Protein AF-A0AAV5YMX1-F1 (afdb_monomer)

Secondary structure (DSSP, 8-state):
---HHIIIIIHHHHTT-TTSEEEEETTEEEEHHHHHHHHHHHHHHHHHTTPPTT--------

Mean predicted aligned error: 2.74 Å

Structure (mmCIF, N/CA/C/O backbone):
data_AF-A0AAV5YMX1-F1
#
_entry.id   AF-A0AAV5YMX1-F1
#
loop_
_atom_site.group_PDB
_atom_site.id
_atom_site.type_symbol
_atom_site.label_atom_id
_atom_site.label_alt_id
_atom_site.label_comp_id
_atom_site.label_asym_id
_atom_site.label_entity_id
_atom_site.label_seq_id
_atom_site.pdbx_PDB_ins_code
_atom_site.Cartn_x
_atom_site.Cartn_y
_atom_site.Cartn_z
_atom_site.occupancy
_atom_site.B_iso_or_equiv
_atom_site.auth_seq_id
_atom_site.auth_comp_id
_atom_site.auth_asym_id
_atom_site.auth_atom_id
_atom_site.pdbx_PDB_model_num
ATOM 1 N N . MET A 1 1 ? -14.306 3.512 -13.470 1.00 51.69 1 MET A N 1
ATOM 2 C CA . MET A 1 1 ? -14.493 2.877 -12.145 1.00 51.69 1 MET A CA 1
ATOM 3 C C . MET A 1 1 ? -13.187 3.126 -11.436 1.00 51.69 1 MET A C 1
ATOM 5 O O . MET A 1 1 ? -12.200 2.472 -11.744 1.00 51.69 1 MET A O 1
ATOM 9 N N . ASP A 1 2 ? -13.153 4.165 -10.613 1.00 81.56 2 ASP A N 1
ATOM 10 C CA . ASP A 1 2 ? -11.904 4.880 -10.360 1.00 81.56 2 ASP A CA 1
ATOM 11 C C . ASP A 1 2 ? -11.339 4.426 -9.016 1.00 81.56 2 ASP A C 1
ATOM 13 O O . ASP A 1 2 ? -11.535 5.056 -7.979 1.00 81.56 2 ASP A O 1
ATOM 17 N N . ASN A 1 3 ? -10.692 3.258 -9.019 1.00 91.75 3 ASN A N 1
ATOM 18 C CA . ASN A 1 3 ? -9.934 2.791 -7.866 1.00 91.75 3 ASN A CA 1
ATOM 19 C C . ASN A 1 3 ? -8.556 3.472 -7.866 1.00 91.75 3 ASN A C 1
ATOM 21 O O . ASN A 1 3 ? -7.757 3.280 -8.782 1.00 91.75 3 ASN A O 1
ATOM 25 N N . ALA A 1 4 ? -8.272 4.257 -6.828 1.00 94.44 4 ALA A N 1
ATOM 26 C CA . ALA A 1 4 ? -7.019 5.002 -6.731 1.00 94.44 4 ALA A CA 1
ATOM 27 C C . ALA A 1 4 ? -5.778 4.091 -6.651 1.00 94.44 4 ALA A C 1
ATOM 29 O O . ALA A 1 4 ? -4.752 4.419 -7.238 1.00 94.44 4 ALA A O 1
ATOM 30 N N . ALA A 1 5 ? -5.857 2.944 -5.966 1.00 95.25 5 ALA A N 1
ATOM 31 C CA . ALA A 1 5 ? -4.737 2.002 -5.887 1.00 95.25 5 ALA A CA 1
ATOM 32 C C . ALA A 1 5 ? -4.449 1.361 -7.254 1.00 95.25 5 ALA A C 1
ATOM 34 O O . ALA A 1 5 ? -3.292 1.298 -7.663 1.00 95.25 5 ALA A O 1
ATOM 35 N N . ALA A 1 6 ? -5.493 1.006 -8.006 1.00 94.62 6 ALA A N 1
ATOM 36 C CA . ALA A 1 6 ? -5.340 0.486 -9.360 1.00 94.62 6 ALA A CA 1
ATOM 37 C C . ALA A 1 6 ? -4.654 1.501 -10.287 1.00 94.62 6 ALA A C 1
ATOM 39 O O . ALA A 1 6 ? -3.759 1.141 -11.047 1.00 94.62 6 ALA A O 1
ATOM 40 N N . LEU A 1 7 ? -5.032 2.779 -10.192 1.00 94.88 7 LEU A N 1
ATOM 41 C CA . LEU A 1 7 ? -4.459 3.837 -11.025 1.00 94.88 7 LEU A CA 1
ATOM 42 C C . LEU A 1 7 ? -3.010 4.172 -10.643 1.00 94.88 7 LEU A C 1
ATOM 44 O O . LEU A 1 7 ? -2.153 4.287 -11.514 1.00 94.88 7 LEU A O 1
ATOM 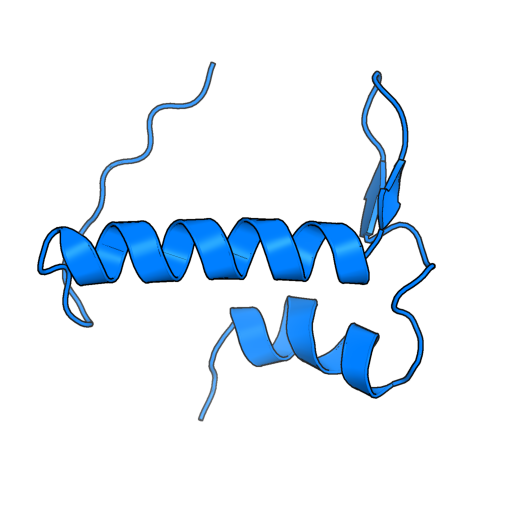48 N N . PHE A 1 8 ? -2.735 4.362 -9.351 1.00 95.81 8 PHE A N 1
ATOM 49 C CA . PHE A 1 8 ? -1.451 4.904 -8.894 1.00 95.81 8 PHE A CA 1
ATOM 50 C C . PHE A 1 8 ? -0.408 3.844 -8.542 1.00 95.81 8 PHE A C 1
ATOM 52 O O . PHE A 1 8 ? 0.766 4.184 -8.411 1.00 95.81 8 PHE A O 1
ATOM 59 N N . ILE A 1 9 ? -0.810 2.586 -8.357 1.00 96.62 9 ILE A N 1
ATOM 60 C CA . ILE A 1 9 ? 0.084 1.514 -7.908 1.00 96.62 9 ILE A CA 1
ATOM 61 C C . ILE A 1 9 ? 0.078 0.368 -8.915 1.00 96.62 9 ILE A C 1
ATOM 63 O O . ILE A 1 9 ? 1.133 0.053 -9.465 1.00 96.62 9 ILE A O 1
ATOM 67 N N . ASP A 1 10 ? -1.086 -0.220 -9.197 1.00 96.94 10 ASP A N 1
ATOM 68 C CA . ASP A 1 10 ? -1.149 -1.426 -10.034 1.00 96.94 10 ASP A CA 1
ATOM 69 C C . ASP A 1 10 ? -0.854 -1.127 -11.506 1.00 96.94 10 ASP A C 1
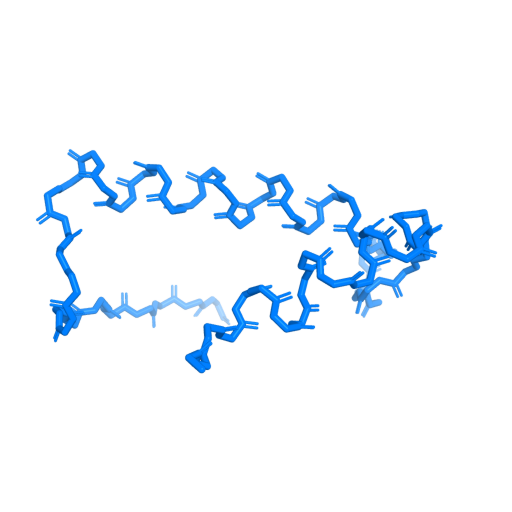ATOM 71 O O . ASP A 1 10 ? -0.153 -1.904 -12.153 1.00 96.94 10 ASP A O 1
ATOM 75 N N . GLY A 1 11 ? -1.328 0.013 -12.019 1.00 96.94 11 GLY A N 1
ATOM 76 C CA . GLY A 1 11 ? -1.086 0.470 -13.389 1.00 96.94 11 GLY A CA 1
ATOM 77 C C . GLY A 1 11 ? 0.405 0.515 -13.739 1.00 96.94 11 GLY A C 1
ATOM 78 O O . GLY A 1 11 ? 0.832 -0.242 -14.611 1.00 96.94 11 GLY A O 1
ATOM 79 N N . PRO A 1 12 ? 1.233 1.292 -13.014 1.00 97.62 12 PRO A N 1
ATOM 80 C CA . PRO A 1 12 ? 2.675 1.325 -13.249 1.00 97.62 12 PRO A CA 1
ATOM 81 C C . PRO A 1 12 ? 3.353 -0.049 -13.152 1.00 97.62 12 PRO A C 1
ATOM 83 O O . PRO A 1 12 ? 4.272 -0.338 -13.918 1.00 97.62 12 PRO A O 1
ATOM 86 N N . VAL A 1 13 ? 2.920 -0.922 -12.234 1.00 97.88 13 VAL A N 1
ATOM 87 C CA . VAL A 1 13 ? 3.460 -2.291 -12.152 1.00 97.88 13 VAL A CA 1
ATOM 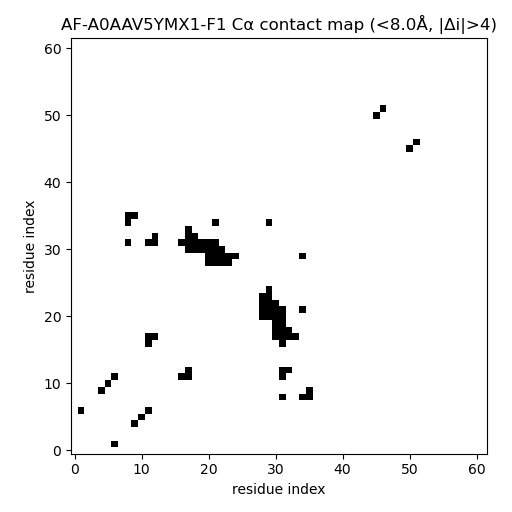88 C C . VAL A 1 13 ? 3.093 -3.095 -13.402 1.00 97.88 13 VAL A C 1
ATOM 90 O O . VAL A 1 13 ? 3.962 -3.758 -13.969 1.00 97.88 13 VAL A O 1
ATOM 93 N N . HIS A 1 14 ? 1.842 -3.007 -13.857 1.00 97.38 14 HIS A N 1
ATOM 94 C CA . HIS A 1 14 ? 1.356 -3.682 -15.060 1.00 97.38 14 HIS A CA 1
ATOM 95 C C . HIS A 1 14 ? 2.060 -3.192 -16.335 1.00 97.38 14 HIS A C 1
ATOM 97 O O . HIS A 1 14 ? 2.330 -3.979 -17.238 1.00 97.38 14 HIS A O 1
ATOM 103 N N . GLU A 1 15 ? 2.437 -1.915 -16.372 1.00 97.62 15 GLU A N 1
ATOM 104 C CA . GLU A 1 15 ? 3.232 -1.295 -17.439 1.00 97.62 15 GLU A CA 1
ATOM 105 C C . GLU A 1 15 ? 4.727 -1.676 -17.393 1.00 97.62 15 GLU A C 1
ATOM 107 O O . GLU A 1 15 ? 5.519 -1.224 -18.219 1.00 97.62 15 GLU A O 1
ATOM 112 N N . GLY A 1 16 ? 5.141 -2.519 -16.440 1.00 98.12 16 GLY A N 1
ATOM 113 C CA . GLY A 1 16 ? 6.523 -2.988 -16.313 1.00 98.12 16 GLY A CA 1
ATOM 114 C C . GLY 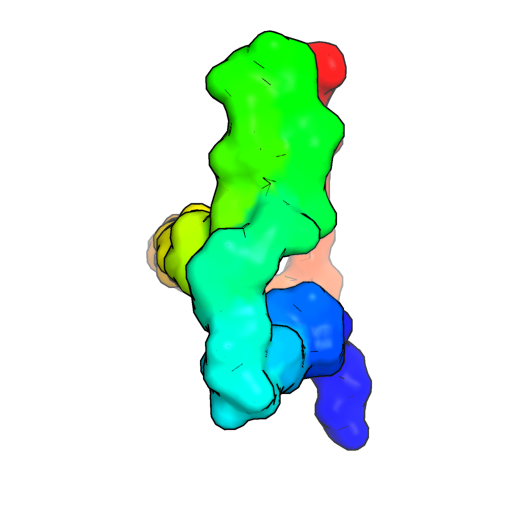A 1 16 ? 7.437 -2.032 -15.543 1.00 98.12 16 GLY A C 1
ATOM 115 O O . GLY A 1 16 ? 8.654 -2.206 -15.538 1.00 98.12 16 GLY A O 1
ATOM 116 N N . HIS A 1 17 ? 6.887 -1.037 -14.846 1.00 98.19 17 HIS A N 1
ATOM 117 C CA . HIS A 1 17 ? 7.652 -0.100 -14.018 1.00 98.19 17 HIS A CA 1
ATOM 118 C C . HIS A 1 17 ? 7.853 -0.584 -12.575 1.00 98.19 17 HIS A C 1
ATOM 120 O O . HIS A 1 17 ? 8.181 0.213 -11.698 1.00 98.19 17 HIS A O 1
ATOM 126 N N . GLY A 1 18 ? 7.702 -1.886 -12.317 1.00 97.94 18 GLY A N 1
ATOM 127 C CA . GLY A 1 18 ? 7.789 -2.473 -10.977 1.00 97.94 18 GLY A CA 1
ATOM 128 C C . GLY A 1 18 ? 9.079 -2.137 -10.220 1.00 97.94 18 GLY A C 1
ATOM 129 O O . GLY A 1 18 ? 9.015 -1.841 -9.026 1.00 97.94 18 GLY A O 1
ATOM 130 N N . ASP A 1 19 ? 10.223 -2.108 -10.909 1.00 98.38 19 ASP A N 1
ATOM 131 C CA . ASP A 1 19 ? 11.534 -1.802 -10.315 1.00 98.38 19 ASP A CA 1
ATOM 132 C C . ASP A 1 19 ? 11.833 -0.297 -10.222 1.00 98.38 19 ASP A C 1
ATOM 134 O O . ASP A 1 19 ? 12.807 0.116 -9.589 1.00 98.38 19 ASP A O 1
ATOM 138 N N . ARG A 1 20 ? 10.988 0.557 -10.812 1.00 98.31 20 ARG A N 1
ATOM 139 C CA . ARG A 1 20 ? 11.136 2.013 -10.719 1.00 98.31 20 ARG A CA 1
ATOM 140 C C . ARG A 1 20 ? 10.791 2.478 -9.305 1.00 98.31 20 ARG A C 1
ATOM 142 O O . ARG A 1 20 ? 9.828 2.009 -8.699 1.00 98.31 20 ARG A O 1
ATOM 149 N N . ALA A 1 21 ? 11.557 3.439 -8.790 1.00 98.19 21 ALA A N 1
ATOM 150 C CA . ALA A 1 21 ? 11.255 4.089 -7.518 1.00 98.19 21 ALA A CA 1
ATOM 151 C C . ALA A 1 21 ? 9.891 4.805 -7.584 1.00 98.19 21 ALA A C 1
ATOM 153 O O . ALA A 1 21 ? 9.699 5.701 -8.408 1.00 98.19 21 ALA A O 1
ATOM 154 N N . ALA A 1 22 ? 8.968 4.401 -6.711 1.00 97.94 22 ALA A N 1
ATOM 155 C CA . ALA A 1 22 ? 7.658 5.018 -6.508 1.00 97.94 22 ALA A CA 1
ATOM 156 C C . ALA A 1 22 ? 7.714 6.098 -5.419 1.00 97.94 22 ALA A C 1
ATOM 158 O O . ALA A 1 22 ? 7.101 7.152 -5.551 1.00 97.94 22 ALA A O 1
ATOM 159 N N . LEU A 1 23 ? 8.486 5.847 -4.356 1.00 97.62 23 LEU A N 1
ATOM 160 C CA . LEU A 1 23 ? 8.748 6.798 -3.277 1.00 97.62 23 LEU A CA 1
ATOM 161 C C . LEU A 1 23 ? 10.255 6.912 -3.061 1.00 97.62 23 LEU A C 1
ATOM 163 O O . LEU A 1 23 ? 10.959 5.902 -3.035 1.00 97.62 23 LEU A O 1
ATOM 167 N N . VAL A 1 24 ? 10.749 8.130 -2.858 1.00 96.88 24 VAL A N 1
ATOM 168 C CA . VAL A 1 24 ? 12.131 8.383 -2.438 1.00 96.88 24 VAL A CA 1
ATOM 169 C C . VAL A 1 24 ? 12.088 8.868 -0.999 1.00 96.88 24 VAL A C 1
ATOM 171 O O . VAL A 1 24 ? 11.501 9.908 -0.710 1.00 96.88 24 VAL A O 1
ATOM 174 N N . THR A 1 25 ? 12.674 8.091 -0.093 1.00 94.56 25 THR A N 1
ATOM 175 C CA . THR A 1 25 ? 12.695 8.394 1.343 1.00 94.56 25 THR A CA 1
ATOM 176 C C . THR A 1 25 ? 14.136 8.578 1.822 1.00 94.56 25 THR A C 1
ATOM 178 O O . THR A 1 25 ? 15.058 8.107 1.151 1.00 94.56 25 THR A O 1
ATOM 181 N N . PRO A 1 26 ? 14.367 9.193 2.998 1.00 96.50 26 PRO A N 1
ATOM 182 C CA . PRO A 1 26 ? 15.703 9.258 3.594 1.00 96.50 26 PRO A CA 1
ATOM 183 C C . PRO A 1 26 ? 16.352 7.881 3.810 1.00 96.50 26 PRO A C 1
ATOM 185 O O . PRO A 1 26 ? 17.572 7.764 3.771 1.00 96.50 26 PRO A O 1
ATOM 188 N N . SER A 1 27 ? 15.549 6.831 4.005 1.00 94.50 27 SER A N 1
ATOM 189 C CA . SER A 1 27 ? 16.018 5.447 4.166 1.00 94.50 27 SER A CA 1
ATOM 190 C C . SER A 1 27 ? 16.280 4.724 2.839 1.00 94.50 27 SER A C 1
ATOM 192 O O . SER A 1 27 ? 16.700 3.570 2.851 1.00 94.50 27 SER A O 1
ATOM 194 N N . GLY A 1 28 ? 16.033 5.379 1.702 1.00 96.38 28 GLY A N 1
ATOM 195 C CA . GLY A 1 28 ? 16.202 4.821 0.364 1.00 96.38 28 GLY A CA 1
ATOM 196 C C . GLY A 1 28 ? 14.909 4.783 -0.459 1.00 96.38 28 GLY A C 1
ATOM 197 O O . GLY A 1 28 ? 13.832 5.166 0.022 1.00 96.38 28 GLY A O 1
ATOM 198 N N . PRO A 1 29 ? 15.006 4.365 -1.733 1.00 97.69 29 PRO A N 1
ATOM 199 C CA . PRO A 1 29 ? 13.857 4.264 -2.619 1.00 97.69 29 PRO A CA 1
ATOM 200 C C . PRO A 1 29 ? 12.975 3.059 -2.268 1.00 97.69 29 PRO A C 1
ATOM 202 O O . PRO A 1 29 ? 13.464 1.977 -1.947 1.00 97.69 29 PRO A O 1
ATOM 205 N N . VAL A 1 30 ? 11.664 3.230 -2.416 1.00 98.06 30 VAL A N 1
ATOM 206 C CA . VAL A 1 30 ? 10.680 2.142 -2.426 1.00 98.06 30 VAL A CA 1
ATOM 207 C C . VAL A 1 30 ? 10.172 1.997 -3.853 1.00 98.06 30 VAL A C 1
ATOM 209 O O . VAL A 1 30 ? 9.677 2.961 -4.436 1.00 98.06 30 VAL A O 1
ATOM 212 N N . THR A 1 31 ? 10.311 0.805 -4.429 1.00 98.56 31 THR A N 1
ATOM 213 C CA . THR A 1 31 ? 9.876 0.526 -5.805 1.00 98.56 31 THR A CA 1
ATOM 214 C C . THR A 1 31 ? 8.362 0.345 -5.901 1.00 98.56 31 THR A C 1
ATOM 216 O O . THR A 1 31 ? 7.725 0.009 -4.899 1.00 98.56 31 THR A O 1
ATOM 219 N N . TYR A 1 32 ? 7.778 0.505 -7.093 1.00 98.50 32 TYR A N 1
ATOM 220 C CA . TYR A 1 32 ? 6.349 0.239 -7.318 1.00 98.50 32 TYR A CA 1
ATOM 221 C C . TYR A 1 32 ? 5.948 -1.186 -6.908 1.00 98.50 32 TYR A C 1
ATOM 223 O O . TYR A 1 32 ? 4.964 -1.357 -6.192 1.00 98.50 32 TYR A O 1
ATOM 231 N N . ALA A 1 33 ? 6.753 -2.201 -7.240 1.00 98.44 33 ALA A N 1
ATOM 232 C CA . ALA A 1 33 ? 6.491 -3.589 -6.843 1.00 98.44 33 ALA A CA 1
ATOM 233 C C . ALA A 1 33 ? 6.574 -3.807 -5.318 1.00 98.44 33 ALA A C 1
ATOM 235 O O . ALA A 1 33 ? 5.916 -4.684 -4.755 1.00 98.44 33 ALA A O 1
ATOM 236 N N . SER A 1 34 ? 7.399 -3.031 -4.612 1.00 98.19 34 SER A N 1
ATOM 237 C CA . SER A 1 34 ? 7.461 -3.087 -3.145 1.00 98.19 34 SER A CA 1
ATOM 238 C C . SER A 1 34 ? 6.287 -2.352 -2.508 1.00 98.19 34 SER A C 1
ATOM 240 O O . SER A 1 34 ? 5.700 -2.861 -1.555 1.00 98.19 34 SER A O 1
ATOM 242 N N . LEU A 1 35 ? 5.910 -1.198 -3.062 1.00 98.12 35 LEU A N 1
ATOM 243 C CA . LEU A 1 35 ? 4.749 -0.432 -2.625 1.00 98.12 35 LEU A CA 1
ATOM 244 C C . LEU A 1 35 ? 3.454 -1.233 -2.803 1.00 98.12 35 LEU A C 1
ATOM 246 O O . LEU A 1 35 ? 2.679 -1.313 -1.856 1.00 98.12 35 LEU A O 1
ATOM 250 N N . GLN A 1 36 ? 3.262 -1.897 -3.947 1.00 98.38 36 GLN A N 1
ATOM 251 C CA . GLN A 1 36 ? 2.112 -2.771 -4.200 1.00 98.38 36 GLN A CA 1
ATOM 252 C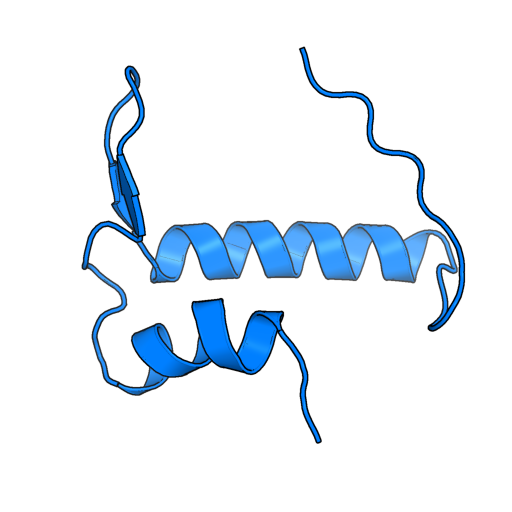 C . GLN A 1 36 ? 1.982 -3.860 -3.133 1.00 98.38 36 GLN A C 1
ATOM 254 O O . GLN A 1 36 ? 0.956 -3.952 -2.468 1.00 98.38 36 GLN A O 1
ATOM 259 N N . ARG A 1 37 ? 3.064 -4.603 -2.859 1.00 98.38 37 ARG A N 1
ATOM 260 C CA . ARG A 1 37 ? 3.066 -5.640 -1.812 1.00 98.38 37 ARG A CA 1
ATOM 261 C C . ARG A 1 37 ? 2.711 -5.094 -0.426 1.00 98.38 37 ARG A C 1
ATOM 263 O O . ARG A 1 37 ? 2.040 -5.774 0.351 1.00 98.38 37 ARG A O 1
ATOM 270 N N . LEU A 1 38 ? 3.181 -3.892 -0.083 1.00 97.56 38 LEU A N 1
ATOM 271 C CA . LEU A 1 38 ? 2.855 -3.248 1.194 1.00 97.56 38 LEU A CA 1
ATOM 272 C C . LEU A 1 38 ? 1.378 -2.834 1.254 1.00 97.56 38 LEU A C 1
ATOM 274 O O . LEU A 1 38 ? 0.723 -3.097 2.266 1.00 97.56 38 LEU A O 1
ATOM 278 N N . THR A 1 39 ? 0.860 -2.240 0.178 1.00 97.56 39 THR A N 1
ATOM 279 C CA . THR A 1 39 ? -0.547 -1.841 0.044 1.00 97.56 39 THR A CA 1
ATOM 280 C C . THR A 1 39 ? -1.475 -3.047 0.114 1.00 97.56 39 THR A C 1
ATOM 282 O O . THR A 1 39 ? -2.422 -3.030 0.898 1.00 97.56 39 THR A O 1
ATOM 285 N N . ASP A 1 40 ? -1.165 -4.130 -0.599 1.00 97.69 40 ASP A N 1
ATOM 286 C CA . ASP A 1 40 ? -1.951 -5.365 -0.568 1.00 97.69 40 ASP A CA 1
ATOM 287 C C . ASP A 1 40 ? -1.982 -5.974 0.826 1.00 97.69 40 ASP A C 1
ATOM 289 O O . ASP A 1 40 ? -3.029 -6.413 1.304 1.00 97.69 40 ASP A O 1
ATOM 293 N N . ARG A 1 41 ? -0.845 -5.979 1.529 1.00 98.38 41 ARG A N 1
ATOM 294 C CA . ARG A 1 41 ? -0.801 -6.468 2.909 1.00 98.38 41 ARG A CA 1
ATOM 295 C C . ARG A 1 41 ? -1.683 -5.623 3.829 1.00 98.38 41 ARG A C 1
ATOM 297 O O . ARG A 1 41 ? -2.396 -6.185 4.659 1.00 98.38 41 ARG A O 1
ATOM 304 N N . ALA A 1 42 ? -1.657 -4.299 3.683 1.00 97.56 42 ALA A N 1
ATOM 305 C CA . ALA A 1 42 ? -2.530 -3.410 4.446 1.00 97.56 42 ALA A CA 1
ATOM 306 C C . ALA A 1 42 ? -4.013 -3.648 4.109 1.00 97.56 42 ALA A C 1
ATOM 308 O O . ALA A 1 42 ? -4.827 -3.773 5.022 1.00 97.56 42 ALA A O 1
ATOM 309 N N . ALA A 1 43 ? -4.356 -3.796 2.826 1.00 96.94 43 ALA A N 1
ATOM 310 C CA . ALA A 1 43 ? -5.717 -4.068 2.372 1.00 96.94 43 ALA A CA 1
ATOM 311 C C . ALA A 1 43 ? -6.260 -5.393 2.930 1.00 96.94 43 ALA A C 1
ATOM 313 O O . ALA A 1 43 ? -7.376 -5.428 3.450 1.00 96.94 43 ALA A O 1
ATOM 314 N N . HIS A 1 44 ? -5.469 -6.470 2.893 1.00 98.19 44 HIS A N 1
ATOM 315 C CA . HIS A 1 44 ? -5.846 -7.743 3.515 1.00 98.19 44 HIS A CA 1
ATOM 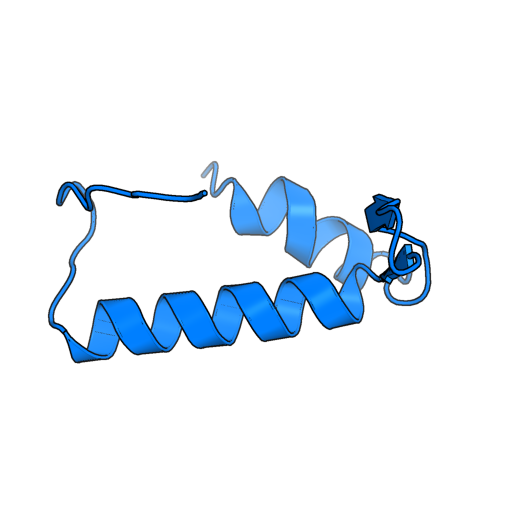316 C C . HIS A 1 44 ? -6.023 -7.613 5.032 1.00 98.19 44 HIS A C 1
ATOM 318 O O . HIS A 1 44 ? -6.967 -8.180 5.577 1.00 98.19 44 HIS A O 1
ATOM 324 N N . GLY A 1 45 ? -5.167 -6.838 5.706 1.00 98.19 45 GLY A N 1
ATOM 325 C CA . GLY A 1 45 ? -5.309 -6.555 7.135 1.00 98.19 45 GLY A CA 1
ATOM 326 C C . GLY A 1 45 ? -6.616 -5.831 7.469 1.00 98.19 45 GLY A C 1
ATOM 327 O O . GLY A 1 45 ? -7.331 -6.250 8.374 1.00 98.19 45 GLY A O 1
ATOM 328 N N . LEU A 1 46 ? -6.971 -4.791 6.709 1.00 98.00 46 LEU A N 1
ATOM 329 C CA . LEU A 1 46 ? -8.234 -4.065 6.888 1.00 98.00 46 LEU A CA 1
ATOM 330 C C . LEU A 1 46 ? -9.450 -4.963 6.627 1.00 98.00 46 LEU A C 1
ATOM 332 O O . LEU A 1 46 ? -10.382 -4.974 7.428 1.00 98.00 46 LEU A O 1
ATOM 336 N N . ARG A 1 47 ? -9.414 -5.781 5.568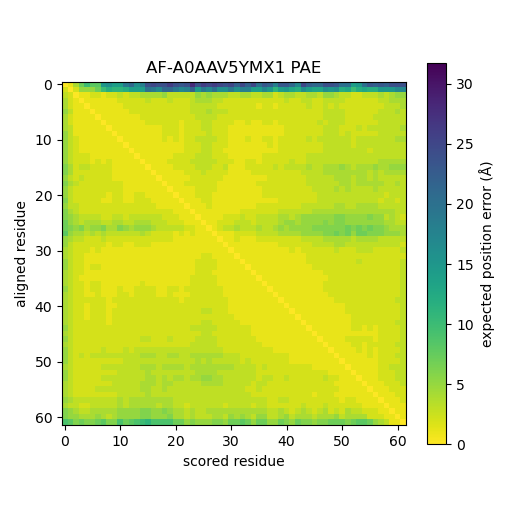 1.00 97.81 47 ARG A N 1
ATOM 337 C CA . ARG A 1 47 ? -10.470 -6.767 5.286 1.00 97.81 47 ARG A CA 1
ATOM 338 C C . ARG A 1 47 ? -10.621 -7.787 6.413 1.00 97.81 47 ARG A C 1
ATOM 340 O O . ARG A 1 47 ? -11.738 -8.098 6.806 1.00 97.81 47 ARG A O 1
ATOM 347 N N . ALA A 1 48 ? -9.515 -8.278 6.971 1.00 98.44 48 ALA A N 1
ATOM 348 C CA . ALA A 1 48 ? -9.544 -9.214 8.096 1.00 98.44 48 ALA A CA 1
ATOM 349 C C . ALA A 1 48 ? -10.135 -8.596 9.378 1.00 98.44 48 ALA A C 1
ATOM 351 O O . ALA A 1 48 ? -10.692 -9.318 10.200 1.00 98.44 48 ALA A O 1
ATOM 352 N N . LEU A 1 49 ? -10.052 -7.271 9.535 1.00 98.25 49 LEU A N 1
ATOM 353 C CA . LEU A 1 49 ? -10.720 -6.522 10.606 1.00 98.25 49 LEU A CA 1
ATOM 354 C C . LEU A 1 49 ? -12.206 -6.234 10.313 1.00 98.25 49 LEU A C 1
ATOM 356 O O . LEU A 1 49 ? -12.871 -5.620 11.144 1.00 98.25 49 LEU A O 1
ATOM 360 N N . GLY A 1 50 ? -12.727 -6.666 9.160 1.00 98.38 50 GLY A N 1
ATOM 361 C CA . GLY A 1 50 ? -14.112 -6.439 8.742 1.00 98.38 50 GLY A CA 1
ATOM 362 C C . GLY A 1 50 ? -14.375 -5.041 8.183 1.00 98.38 50 GLY A C 1
ATOM 363 O O . GLY A 1 50 ? -15.516 -4.586 8.227 1.00 98.38 50 GLY A O 1
ATOM 364 N N . VAL A 1 51 ? -13.337 -4.341 7.705 1.00 98.31 51 VAL A N 1
ATOM 365 C CA . VAL A 1 51 ? -13.509 -3.031 7.066 1.00 98.31 51 VAL A CA 1
ATOM 366 C C . VAL A 1 51 ? -14.102 -3.200 5.670 1.00 98.31 51 VAL A C 1
ATOM 368 O O . VAL A 1 51 ? -13.496 -3.817 4.794 1.00 98.31 51 VAL A O 1
ATOM 371 N N . GLU A 1 52 ? -15.250 -2.571 5.467 1.00 97.56 52 GLU A N 1
ATOM 372 C CA . GLU A 1 52 ? -16.008 -2.545 4.219 1.00 97.56 52 GLU A CA 1
ATOM 373 C C . GLU A 1 52 ? -15.845 -1.206 3.478 1.00 97.56 52 GLU A C 1
ATOM 375 O O . GLU A 1 52 ? -15.411 -0.207 4.067 1.00 97.56 52 GLU A O 1
ATOM 380 N N . PRO A 1 53 ? -16.196 -1.142 2.179 1.00 96.00 53 PRO A N 1
ATOM 381 C CA . PRO A 1 53 ? -16.278 0.120 1.452 1.00 96.00 53 PRO A CA 1
ATOM 382 C C . PRO A 1 53 ? -17.086 1.180 2.215 1.00 96.00 53 PRO A C 1
ATOM 384 O O . PRO A 1 53 ? -18.017 0.863 2.948 1.00 96.00 53 PRO A O 1
ATOM 387 N N . GLU A 1 54 ? -16.711 2.450 2.041 1.00 96.38 54 GLU A N 1
ATOM 388 C CA . GLU A 1 54 ? -17.312 3.625 2.707 1.00 96.38 54 GLU A CA 1
ATOM 389 C C . GLU A 1 54 ? -17.058 3.741 4.223 1.00 96.38 54 GLU A C 1
ATOM 391 O O . GLU A 1 54 ? -17.307 4.797 4.817 1.00 96.38 54 GLU A O 1
ATOM 396 N N . GLN A 1 55 ? -16.504 2.711 4.866 1.00 97.81 55 GLN A N 1
ATOM 397 C CA . GLN A 1 55 ? -16.131 2.790 6.273 1.00 97.81 55 GLN A CA 1
ATOM 398 C C . GLN A 1 55 ? -14.865 3.630 6.479 1.00 97.81 55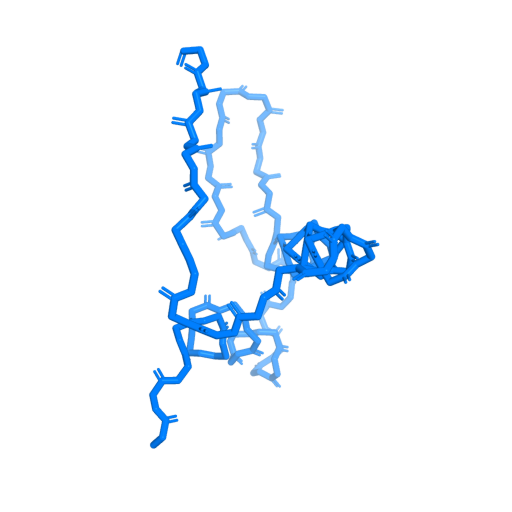 GLN A C 1
ATOM 400 O O . GLN A 1 55 ? -13.917 3.621 5.693 1.00 97.81 55 GLN A O 1
ATOM 405 N N . ARG A 1 56 ? -14.854 4.393 7.576 1.00 97.56 56 ARG A N 1
ATOM 406 C CA . ARG A 1 56 ? -13.784 5.341 7.902 1.00 97.56 56 ARG A CA 1
ATOM 407 C C . ARG A 1 56 ? -12.713 4.661 8.748 1.00 97.56 56 ARG A C 1
ATOM 409 O O . ARG A 1 56 ? -13.012 4.148 9.821 1.00 97.56 56 ARG A O 1
ATOM 416 N N . VAL A 1 57 ? -11.461 4.741 8.299 1.00 97.19 57 VAL A N 1
ATOM 417 C CA . VAL A 1 57 ? -10.282 4.275 9.042 1.00 97.19 57 VAL A CA 1
ATOM 418 C C . VAL A 1 57 ? -9.435 5.485 9.418 1.00 97.19 57 VAL A C 1
ATOM 420 O O . VAL A 1 57 ? -8.924 6.189 8.549 1.00 97.19 57 VAL A O 1
ATOM 423 N N . ALA A 1 58 ? -9.294 5.751 10.716 1.00 97.56 58 ALA A N 1
ATOM 424 C CA . ALA A 1 58 ? -8.409 6.807 11.191 1.00 97.56 58 ALA A CA 1
ATOM 425 C C . ALA A 1 58 ? -6.945 6.370 11.048 1.00 97.56 58 ALA A C 1
ATOM 427 O O . ALA A 1 58 ? -6.568 5.278 11.473 1.00 97.56 58 ALA A O 1
ATOM 428 N N . ILE A 1 59 ? -6.116 7.240 10.478 1.00 96.25 59 ILE A N 1
ATOM 429 C CA . ILE A 1 59 ? -4.684 7.005 10.309 1.00 96.25 59 ILE A CA 1
ATOM 430 C C . ILE A 1 59 ? -3.934 7.960 11.237 1.00 96.25 59 ILE A C 1
ATOM 432 O O . ILE A 1 59 ? -4.091 9.175 11.143 1.00 96.25 59 ILE A O 1
ATOM 436 N N . ARG A 1 60 ? -3.096 7.408 12.118 1.00 96.88 60 ARG A N 1
ATOM 437 C CA . ARG A 1 60 ? -2.141 8.172 12.927 1.00 96.88 60 ARG A CA 1
ATOM 438 C C . ARG A 1 60 ? -0.728 7.723 12.573 1.00 96.88 60 ARG A C 1
ATOM 440 O O . ARG A 1 60 ? -0.306 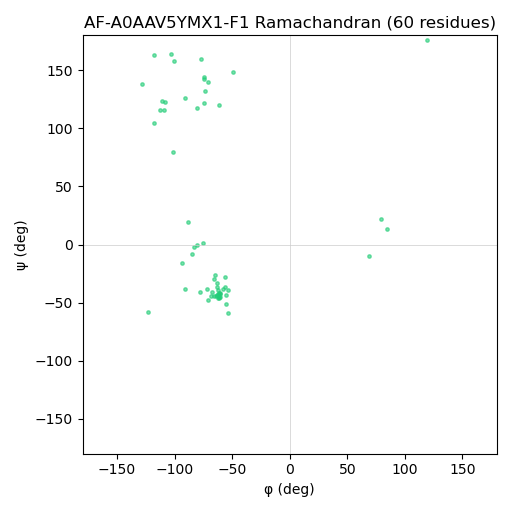6.645 12.987 1.00 96.88 60 ARG A O 1
ATOM 447 N N . LEU A 1 61 ? -0.029 8.548 11.808 1.00 93.06 61 LEU A N 1
ATOM 448 C CA . LEU A 1 61 ? 1.385 8.380 11.472 1.00 93.06 61 LEU A CA 1
ATOM 449 C C . LEU A 1 61 ? 2.234 9.307 12.366 1.00 93.06 61 LEU A C 1
ATOM 451 O O . LEU A 1 61 ? 1.666 10.234 12.949 1.00 93.06 61 LEU A O 1
ATOM 455 N N . PRO A 1 62 ? 3.532 9.010 12.558 1.00 91.25 62 PRO A N 1
ATOM 456 C CA . PRO A 1 62 ? 4.457 9.892 13.273 1.00 91.25 62 PRO A CA 1
ATOM 457 C C . PRO A 1 62 ? 4.594 11.275 12.628 1.00 91.25 62 PRO A C 1
ATOM 459 O O . PRO A 1 62 ? 4.363 11.388 11.402 1.00 91.25 62 PRO A O 1
#

Foldseek 3Di:
DDDPCCVLQVVCVVVVQQQPFSDQDPVGGDGSVNVNVVVVVVVVVCVVVVDDPPDDDDDDDD

Solvent-accessible surface area (backbone atoms only — not comparable to full-atom values): 3873 Å² total; per-residue (Å²): 134,89,51,64,61,51,64,75,35,49,42,47,35,75,74,68,40,25,82,40,71,69,45,82,47,99,93,45,68,40,24,26,52,55,49,41,55,52,52,52,53,51,50,53,51,43,46,74,72,68,59,54,90,94,62,86,78,90,82,88,76,137

Radius of gyration: 13.3 Å; Cα contacts (8 Å, |Δi|>4): 42; chains: 1; bounding box: 34×19×31 Å

pLDDT: mean 96.09, std 6.22, range [51.69, 98.56]

Sequence (62 aa):
MDNAAALFIDGPVHEGHGDRAALVTPSGPVTYASLQRLTDRAAHGLRALGVEPEQRVAIRLP

Nearest PDB structures (foldseek):
  5nk7-assembly1_A  TM=4.723E-01  e=4.425E+00  Homo sapiens
  8bom-assembly1_A  TM=5.184E-01  e=7.243E+00  Homo sapiens
  8bm8-assembly1_A  TM=5.335E-01  e=9.598E+00  Homo sapiens